Protein AF-0000000084462276 (afdb_homodimer)

Sequence (172 aa):
MLNFAEIGLSMLNPFLLESVVVIVSFLSALALMFVLEGIMPFSSPERWKRLLCKIVEKEDVVLRIAGFISMLVGVTLLTVVHQFAEMLNFAEIGLSMLNPFLLESVVVIVSFLSALALMFVLEGIMPFSSPERWKRLLCKIVEKEDVVLRIAGFISMLVGVTLLTVVHQFAE

Organism: NCBI:txid458

Secondary structure (DSSP, 8-state):
---HHHHHHHHHHHHHHHHHHHHHHHHHHHHHHHHHHHHHHHH-HHHHHHHHHHHHTS-HHHHHHHHHHHHHHHHHHHHHHHHHH-/---HHHHHHHHHHHHHHHHHHHHHHHHHHHHHHHHHHHHHHHH-HHHHHHHHHHHHTS-HHHHHHHHHHHHHHHHHHHHHHHHHH-

Solvent-accessible surface area (backbone atoms only — not comparable to full-atom values): 8656 Å² total; per-residue (Å²): 128,87,47,68,62,59,51,49,49,54,55,42,44,55,51,50,50,51,49,50,51,53,49,49,53,49,50,44,27,50,16,52,46,32,33,58,60,11,45,45,29,40,73,35,36,65,61,44,38,52,54,47,52,57,56,55,70,50,53,62,67,56,37,25,50,53,11,47,51,32,28,51,51,12,52,52,46,40,52,54,48,52,63,70,73,108,130,89,46,68,62,58,50,49,50,54,55,42,41,56,50,50,49,51,50,51,52,52,51,49,53,50,51,45,26,51,17,50,46,33,33,59,60,11,47,44,27,40,74,38,36,65,61,43,36,53,52,46,51,57,55,56,71,49,54,61,68,55,36,25,49,51,12,47,50,32,28,50,52,12,51,52,46,40,53,52,49,51,62,70,70,106

Radius of gyration: 21.41 Å; Cα contacts (8 Å, |Δi|>4): 153; chains: 2; bounding box: 33×67×53 Å

pLDDT: mean 88.21, std 12.83, range [41.03, 98.0]

InterPro domains:
 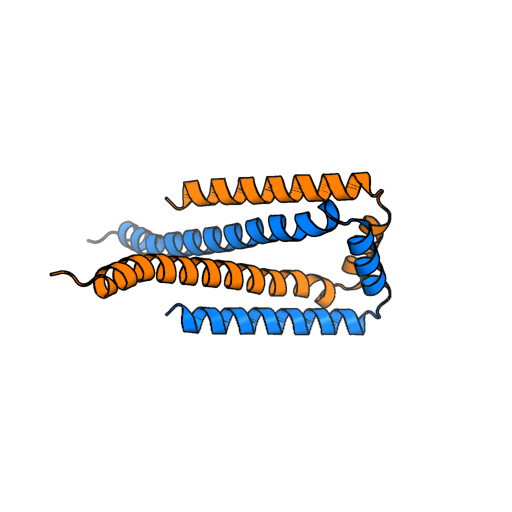 IPR019201 Protein of unknown function DUF2065 [PF09838] (26-80)
  IPR019201 Protein of unknown function DUF2065 [PTHR38602] (22-82)

Structure (mmCIF, N/CA/C/O backbone):
data_AF-0000000084462276-model_v1
#
loop_
_entity.id
_entity.type
_entity.pdbx_description
1 polymer 'DUF2065 domain-containing protein'
#
loop_
_atom_site.group_PDB
_atom_site.id
_atom_site.type_symbol
_atom_site.label_atom_id
_atom_site.label_alt_id
_atom_site.label_comp_id
_atom_site.label_asym_id
_atom_site.label_entity_id
_atom_site.label_seq_id
_atom_site.pdbx_PDB_ins_code
_atom_site.Cartn_x
_atom_site.Cartn_y
_atom_site.Cartn_z
_atom_site.occupancy
_atom_site.B_iso_or_equiv
_atom_site.auth_seq_id
_atom_site.auth_comp_id
_atom_site.auth_asym_id
_atom_site.auth_atom_id
_atom_site.pdbx_PDB_model_num
ATOM 1 N N . MET A 1 1 ? 15.547 26.469 39.562 1 41.12 1 MET A N 1
ATOM 2 C CA . MET A 1 1 ? 16.25 25.234 39.281 1 41.12 1 MET A CA 1
ATOM 3 C C . MET A 1 1 ? 15.398 24.312 38.406 1 41.12 1 MET A C 1
ATOM 5 O O . MET A 1 1 ? 14.336 23.859 38.812 1 41.12 1 MET A O 1
ATOM 9 N N . LEU A 1 2 ? 15.367 24.625 37.062 1 53.78 2 LEU A N 1
ATOM 10 C CA . LEU A 1 2 ? 14.617 23.812 36.094 1 53.78 2 LEU A CA 1
ATOM 11 C C . LEU A 1 2 ? 14.953 22.328 36.25 1 53.78 2 LEU A C 1
ATOM 13 O O . LEU A 1 2 ? 16.125 21.953 36.156 1 53.78 2 LEU A O 1
ATOM 17 N N . ASN A 1 3 ? 14.195 21.625 37.062 1 58.62 3 ASN A N 1
ATOM 18 C CA . ASN A 1 3 ? 14.383 20.219 37.375 1 58.62 3 ASN A CA 1
ATOM 19 C C . ASN A 1 3 ? 14.539 19.359 36.125 1 58.62 3 ASN A C 1
ATOM 21 O O . ASN A 1 3 ? 14.047 19.734 35.062 1 58.62 3 ASN A O 1
ATOM 25 N N . PHE A 1 4 ? 15.516 18.453 36.156 1 60.91 4 PHE A N 1
ATOM 26 C CA . PHE A 1 4 ? 15.875 17.469 35.125 1 60.91 4 PHE A CA 1
ATOM 27 C C . PHE A 1 4 ? 14.617 16.859 34.531 1 60.91 4 PHE A C 1
ATOM 29 O O . PHE A 1 4 ? 14.594 16.562 33.312 1 60.91 4 PHE A O 1
ATOM 36 N N . ALA A 1 5 ? 13.68 16.719 35.312 1 63.75 5 ALA A N 1
ATOM 37 C CA . ALA A 1 5 ? 12.414 16.141 34.875 1 63.75 5 ALA A CA 1
ATOM 38 C C . ALA A 1 5 ? 11.695 17.062 33.906 1 63.75 5 ALA A C 1
ATOM 40 O O . ALA A 1 5 ? 11.133 16.609 32.906 1 63.75 5 ALA A O 1
ATOM 41 N N . GLU A 1 6 ? 11.742 18.312 34.312 1 63.91 6 GLU A N 1
ATOM 42 C CA . GLU A 1 6 ? 11.109 19.266 33.406 1 63.91 6 GLU A CA 1
ATOM 43 C C . GLU A 1 6 ? 11.844 19.344 32.062 1 63.91 6 GLU A C 1
ATOM 45 O O . GLU A 1 6 ? 11.211 19.422 31.016 1 63.91 6 GLU A O 1
ATOM 50 N N . ILE A 1 7 ? 13.094 19.234 32.094 1 60.84 7 ILE A N 1
ATOM 51 C CA . ILE A 1 7 ? 13.914 19.234 30.875 1 60.84 7 ILE A CA 1
ATOM 52 C C . ILE A 1 7 ? 13.648 17.969 30.078 1 60.84 7 ILE A C 1
ATOM 54 O O . ILE A 1 7 ? 13.492 18.016 28.859 1 60.84 7 ILE A O 1
ATOM 58 N N . GLY A 1 8 ? 13.727 16.828 30.719 1 58.84 8 GLY A N 1
ATOM 59 C CA . GLY A 1 8 ? 13.469 15.555 30.062 1 58.84 8 GLY A CA 1
ATOM 60 C C . GLY A 1 8 ? 12.102 15.492 29.406 1 58.84 8 GLY A C 1
ATOM 61 O O . GLY A 1 8 ? 11.977 15.039 28.266 1 58.84 8 GLY A O 1
ATOM 62 N N . LEU A 1 9 ? 11.078 15.961 30.156 1 65.56 9 LEU A N 1
ATOM 63 C CA . LEU A 1 9 ? 9.719 15.984 29.641 1 65.56 9 LEU A CA 1
ATOM 64 C C . LEU A 1 9 ? 9.617 16.938 28.438 1 65.56 9 LEU A C 1
ATOM 66 O O . LEU A 1 9 ? 8.906 16.641 27.469 1 65.56 9 LEU A O 1
ATOM 70 N N . SER A 1 10 ? 10.391 18 28.672 1 66.75 10 SER A N 1
ATOM 71 C CA . SER A 1 10 ? 10.398 18.969 27.594 1 66.75 10 SER A CA 1
ATOM 72 C C . SER A 1 10 ? 11.023 18.391 26.328 1 66.75 10 SER A C 1
ATOM 74 O O . SER A 1 10 ? 10.586 18.703 25.219 1 66.75 10 SER A O 1
ATOM 76 N N . MET A 1 11 ? 12.188 17.672 26.5 1 64.38 11 MET A N 1
ATOM 77 C CA . MET A 1 11 ? 12.82 17.016 25.359 1 64.38 11 MET A CA 1
ATOM 78 C C . MET A 1 11 ? 11.969 15.859 24.859 1 64.38 11 MET A C 1
ATOM 80 O O . MET A 1 11 ? 11.906 15.602 23.656 1 64.38 11 MET A O 1
ATOM 84 N N . LEU A 1 12 ? 11.398 15.188 25.859 1 70.06 12 LEU A N 1
ATOM 85 C CA . LEU A 1 12 ? 10.586 14.016 25.531 1 70.06 12 LEU A CA 1
ATOM 86 C C . LEU A 1 12 ? 9.312 14.422 24.812 1 70.06 12 LEU A C 1
ATOM 88 O O . LEU A 1 12 ? 8.836 13.703 23.938 1 70.06 12 LEU A O 1
ATOM 92 N N . ASN A 1 13 ? 8.977 15.719 25.078 1 75.25 13 ASN A N 1
ATOM 93 C CA . ASN A 1 13 ? 7.711 16.172 24.531 1 75.25 13 ASN A CA 1
ATOM 94 C C . ASN A 1 13 ? 7.773 16.297 23 1 75.25 13 ASN A C 1
ATOM 96 O O . ASN A 1 13 ? 6.941 15.727 22.297 1 75.25 13 ASN A O 1
ATOM 100 N N . PRO A 1 14 ? 8.969 17.047 22.672 1 79.88 14 PRO A N 1
ATOM 101 C CA . PRO A 1 14 ? 9.047 17.109 21.219 1 79.88 14 PRO A CA 1
ATOM 102 C C . PRO A 1 14 ? 9.297 15.75 20.578 1 79.88 14 PRO A C 1
ATOM 104 O O . PRO A 1 14 ? 8.781 15.469 19.484 1 79.88 14 PRO A O 1
ATOM 107 N N . PHE A 1 15 ? 10.102 14.898 21.188 1 81.69 15 PHE A N 1
ATOM 108 C CA . PHE A 1 15 ? 10.383 13.57 20.656 1 81.69 15 PHE A CA 1
ATOM 109 C C . PHE A 1 15 ? 9.117 12.727 20.609 1 81.69 15 PHE A C 1
ATOM 111 O O . PHE A 1 15 ? 8.867 12.031 19.625 1 81.69 15 PHE A O 1
ATOM 118 N N . LEU A 1 16 ? 8.367 12.75 21.703 1 82.88 16 LEU A N 1
ATOM 119 C CA . LEU A 1 16 ? 7.105 12.008 21.75 1 82.88 16 LEU A CA 1
ATOM 120 C C . LEU A 1 16 ? 6.133 12.516 20.703 1 82.88 16 LEU A C 1
ATOM 122 O O . LEU A 1 16 ? 5.473 11.719 20.031 1 82.88 16 LEU A O 1
ATOM 126 N N . LEU A 1 17 ? 6.105 13.875 20.625 1 84.62 17 LEU A N 1
ATOM 127 C CA . LEU A 1 17 ? 5.215 14.461 19.625 1 84.62 17 LEU A CA 1
ATOM 128 C C . LEU A 1 17 ? 5.621 14.031 18.219 1 84.62 17 LEU A C 1
ATOM 130 O O . LEU A 1 17 ? 4.766 13.672 17.406 1 84.62 17 LEU A O 1
ATOM 134 N N . GLU A 1 18 ? 6.938 14.133 17.953 1 87 18 GLU A N 1
ATOM 135 C CA . GLU A 1 18 ? 7.441 13.719 16.641 1 87 18 GLU A CA 1
ATOM 136 C C . GLU A 1 18 ? 7.16 12.234 16.391 1 87 18 GLU A C 1
ATOM 138 O O . GLU A 1 18 ? 6.812 11.844 15.281 1 87 18 GLU A O 1
ATOM 143 N N . SER A 1 19 ? 7.312 11.445 17.469 1 88.69 19 SER A N 1
ATOM 144 C CA . SER A 1 19 ? 7.055 10.008 17.344 1 88.69 19 SER A CA 1
ATOM 145 C C . SER A 1 19 ? 5.586 9.734 17.047 1 88.69 19 SER A C 1
ATOM 147 O O . SER A 1 19 ? 5.27 8.867 16.234 1 88.69 19 SER A O 1
ATOM 149 N N . VAL A 1 20 ? 4.66 10.484 17.656 1 87.12 20 VAL A N 1
ATOM 150 C CA . VAL A 1 20 ? 3.225 10.305 17.453 1 87.12 20 VAL A CA 1
ATOM 151 C C . VAL A 1 20 ? 2.85 10.695 16.031 1 87.12 20 VAL A C 1
ATOM 153 O O . VAL A 1 20 ? 2.057 10.008 15.375 1 87.12 20 VAL A O 1
ATOM 156 N N . VAL A 1 21 ? 3.504 11.797 15.555 1 86.38 21 VAL A N 1
ATOM 157 C CA . VAL A 1 21 ? 3.219 12.281 14.203 1 86.38 21 VAL A CA 1
ATOM 158 C C . VAL A 1 21 ? 3.668 11.242 13.18 1 86.38 21 VAL A C 1
ATOM 160 O O . VAL A 1 21 ? 2.953 10.961 12.211 1 86.38 21 VAL A O 1
ATOM 163 N N . VAL A 1 22 ? 4.84 10.648 13.375 1 86.62 22 VAL A N 1
ATOM 164 C CA . VAL A 1 22 ? 5.379 9.633 12.477 1 86.62 22 VAL A CA 1
ATOM 165 C C . VAL A 1 22 ? 4.465 8.406 12.469 1 86.62 22 VAL A C 1
ATOM 167 O O . VAL A 1 22 ? 4.168 7.855 11.406 1 86.62 22 VAL A O 1
ATOM 170 N N . ILE A 1 23 ? 4.012 8.031 13.648 1 90.06 23 ILE A N 1
ATOM 171 C CA . ILE A 1 23 ? 3.166 6.852 13.781 1 90.06 23 ILE A CA 1
ATOM 172 C C . ILE A 1 23 ? 1.831 7.09 13.086 1 90.06 23 ILE A C 1
ATOM 174 O O . ILE A 1 23 ? 1.341 6.223 12.359 1 90.06 23 ILE A O 1
ATOM 178 N N . VAL A 1 24 ? 1.261 8.258 13.227 1 88.5 24 VAL A N 1
ATOM 179 C CA . VAL A 1 24 ? -0.028 8.602 12.625 1 88.5 24 VAL A CA 1
ATOM 180 C C . VAL A 1 24 ? 0.096 8.625 11.109 1 88.5 24 VAL A C 1
ATOM 182 O O . VAL A 1 24 ? -0.766 8.094 10.398 1 88.5 24 VAL A O 1
ATOM 185 N N . SER A 1 25 ? 1.211 9.227 10.688 1 86.62 25 SER A N 1
ATOM 186 C CA . SER A 1 25 ? 1.425 9.305 9.242 1 86.62 25 SER A CA 1
ATOM 187 C C . SER A 1 25 ? 1.597 7.91 8.641 1 86.62 25 SER A C 1
ATOM 189 O O . SER A 1 25 ? 1.057 7.621 7.57 1 86.62 25 SER A O 1
ATOM 191 N N . PHE A 1 26 ? 2.355 7.094 9.328 1 90.56 26 PHE A N 1
ATOM 192 C CA . PHE A 1 26 ? 2.604 5.734 8.867 1 90.56 26 PHE A CA 1
ATOM 193 C C . PHE A 1 26 ? 1.315 4.918 8.859 1 90.56 26 PHE A C 1
ATOM 195 O O . PHE A 1 26 ? 1.005 4.246 7.875 1 90.56 26 PHE A O 1
ATOM 202 N N . LEU A 1 27 ? 0.573 5.012 9.93 1 92.38 27 LEU A N 1
ATOM 203 C CA . LEU A 1 27 ? -0.672 4.262 10.047 1 92.38 27 LEU A CA 1
ATOM 204 C C . LEU A 1 27 ? -1.683 4.711 9 1 92.38 27 LEU A C 1
ATOM 206 O O . LEU A 1 27 ? -2.434 3.891 8.461 1 92.38 27 LEU A O 1
ATOM 210 N N . SER A 1 28 ? -1.689 5.992 8.727 1 92.44 28 SER A N 1
ATOM 211 C CA . SER A 1 28 ? -2.584 6.508 7.691 1 92.44 28 SER A CA 1
ATOM 212 C C . SER A 1 28 ? -2.223 5.957 6.32 1 92.44 28 SER A C 1
ATOM 214 O O . SER A 1 28 ? -3.105 5.617 5.527 1 92.44 28 SER A O 1
ATOM 216 N N . ALA A 1 29 ? -0.896 5.945 6.062 1 92.44 29 ALA A N 1
ATOM 217 C CA . ALA A 1 29 ? -0.424 5.379 4.805 1 92.44 29 ALA A CA 1
ATOM 218 C C . ALA A 1 29 ? -0.815 3.908 4.684 1 92.44 29 ALA A C 1
ATOM 220 O O . ALA A 1 29 ? -1.288 3.469 3.633 1 92.44 29 ALA A O 1
ATOM 221 N N . LEU A 1 30 ? -0.661 3.154 5.699 1 93.81 30 LEU A N 1
ATOM 222 C CA . LEU A 1 30 ? -1.009 1.739 5.738 1 93.81 30 LEU A CA 1
ATOM 223 C C . LEU A 1 30 ? -2.504 1.542 5.516 1 93.81 30 LEU A C 1
ATOM 225 O O . LEU A 1 30 ? -2.914 0.636 4.785 1 93.81 30 LEU A O 1
ATOM 229 N N . ALA A 1 31 ? -3.273 2.348 6.188 1 95.88 31 ALA A N 1
ATOM 230 C CA . ALA A 1 31 ? -4.723 2.277 6.031 1 95.88 31 ALA A CA 1
ATOM 231 C C . ALA A 1 31 ? -5.129 2.467 4.57 1 95.88 31 ALA A C 1
ATOM 233 O O . ALA A 1 31 ? -5.934 1.699 4.039 1 95.88 31 ALA A O 1
ATOM 234 N N . LEU A 1 32 ? -4.551 3.436 3.924 1 93.69 32 LEU A N 1
ATOM 235 C CA . LEU A 1 32 ? -4.848 3.697 2.518 1 93.69 32 LEU A CA 1
ATOM 236 C C . LEU A 1 32 ? -4.414 2.525 1.645 1 93.69 32 LEU A C 1
ATOM 238 O O . LEU A 1 32 ? -5.094 2.184 0.676 1 93.69 32 LEU A O 1
ATOM 242 N N . MET A 1 33 ? -3.258 2.023 2.012 1 93.38 33 MET A N 1
ATOM 243 C CA . MET A 1 33 ? -2.766 0.867 1.271 1 93.38 33 MET A CA 1
ATOM 244 C C . MET A 1 33 ? -3.742 -0.3 1.372 1 93.38 33 MET A C 1
ATOM 246 O O . MET A 1 33 ? -3.982 -1.001 0.387 1 93.38 33 MET A O 1
ATOM 250 N N . PHE A 1 34 ? -4.25 -0.547 2.5 1 95.19 34 PHE A N 1
ATOM 251 C CA . PHE A 1 34 ? -5.215 -1.623 2.693 1 95.19 34 PHE A CA 1
ATOM 252 C C . PHE A 1 34 ? -6.465 -1.385 1.853 1 95.19 34 PHE A C 1
ATOM 254 O O . PHE A 1 34 ? -7.027 -2.324 1.286 1 95.19 34 PHE A O 1
ATOM 261 N N . VAL A 1 35 ? -6.918 -0.179 1.743 1 95.19 35 VAL A N 1
ATOM 262 C CA . VAL A 1 35 ? -8.086 0.151 0.928 1 95.19 35 VAL A CA 1
ATOM 263 C C . VAL A 1 35 ? -7.773 -0.105 -0.545 1 95.19 35 VAL A C 1
ATOM 265 O O . VAL A 1 35 ? -8.57 -0.719 -1.256 1 95.19 35 VAL A O 1
ATOM 268 N N . LEU A 1 36 ? -6.637 0.302 -1.001 1 93.12 36 LEU A N 1
ATOM 269 C CA . LEU A 1 36 ? -6.246 0.183 -2.4 1 93.12 36 LEU A CA 1
ATOM 270 C C . LEU A 1 36 ? -6.035 -1.278 -2.785 1 93.12 36 LEU A C 1
ATOM 272 O O . LEU A 1 36 ? -6.477 -1.714 -3.85 1 93.12 36 LEU A O 1
ATOM 276 N N . GLU A 1 37 ? -5.355 -2.045 -1.989 1 93 37 GLU A N 1
ATOM 277 C CA . GLU A 1 37 ? -5.094 -3.459 -2.234 1 93 37 GLU A CA 1
ATOM 278 C C . GLU A 1 37 ? -6.387 -4.27 -2.215 1 93 37 GLU A C 1
ATOM 280 O O . GLU A 1 37 ? -6.512 -5.262 -2.939 1 93 37 GLU A O 1
ATOM 285 N N . GLY A 1 38 ? -7.344 -3.865 -1.36 1 96.25 38 GLY A N 1
ATOM 286 C CA . GLY A 1 38 ? -8.617 -4.57 -1.276 1 96.25 38 GLY A CA 1
ATOM 287 C C . GLY A 1 38 ? -9.477 -4.395 -2.51 1 96.25 38 GLY A C 1
ATOM 288 O O . GLY A 1 38 ? -10.297 -5.258 -2.832 1 96.25 38 GLY A O 1
ATOM 289 N N . ILE A 1 39 ? -9.328 -3.332 -3.244 1 95.75 39 ILE A N 1
ATOM 290 C CA . ILE A 1 39 ? -10.156 -2.998 -4.395 1 95.75 39 ILE A CA 1
ATOM 291 C C . ILE A 1 39 ? -9.945 -4.027 -5.504 1 95.75 39 ILE A C 1
ATOM 293 O O . ILE A 1 39 ? -10.906 -4.512 -6.102 1 95.75 39 ILE A O 1
ATOM 297 N N . MET A 1 40 ? -8.711 -4.41 -5.707 1 95.75 40 MET A N 1
ATOM 298 C CA . MET A 1 40 ? -8.383 -5.27 -6.84 1 95.75 40 MET A CA 1
ATOM 299 C C . MET A 1 40 ? -8.969 -6.664 -6.656 1 95.75 40 MET A C 1
ATOM 301 O O . MET A 1 40 ? -9.711 -7.148 -7.512 1 95.75 40 MET A O 1
ATOM 305 N N . PRO A 1 41 ? -8.633 -7.371 -5.59 1 95.31 41 PRO A N 1
ATOM 306 C CA . PRO A 1 41 ? -9.219 -8.703 -5.43 1 95.31 41 PRO A CA 1
ATOM 307 C C . PRO A 1 41 ? -10.734 -8.664 -5.227 1 95.31 41 PRO A C 1
ATOM 309 O O . PRO A 1 41 ? -11.43 -9.633 -5.543 1 95.31 41 PRO A O 1
ATOM 312 N N . PHE A 1 42 ? -11.281 -7.484 -4.723 1 97.19 42 PHE A N 1
ATOM 313 C CA . PHE A 1 42 ? -12.719 -7.352 -4.543 1 97.19 42 PHE A CA 1
ATOM 314 C C . PHE A 1 42 ? -13.422 -7.152 -5.883 1 97.19 42 PHE A C 1
ATOM 316 O O . PHE A 1 42 ? -14.43 -7.797 -6.164 1 97.19 42 PHE A O 1
ATOM 323 N N . SER A 1 43 ? -12.883 -6.328 -6.703 1 96.12 43 SER A N 1
ATOM 324 C CA . SER A 1 43 ? -13.531 -5.922 -7.945 1 96.12 43 SER A CA 1
ATOM 325 C C . SER A 1 43 ? -13.289 -6.945 -9.047 1 96.12 43 SER A C 1
ATOM 327 O O . SER A 1 43 ? -14.195 -7.25 -9.828 1 96.12 43 SER A O 1
ATOM 329 N N . SER A 1 44 ? -12.172 -7.445 -9.188 1 96.38 44 SER A N 1
ATOM 330 C CA . SER A 1 44 ? -11.828 -8.352 -10.273 1 96.38 44 SER A CA 1
ATOM 331 C C . SER A 1 44 ? -10.82 -9.398 -9.828 1 96.38 44 SER A C 1
ATOM 333 O O . SER A 1 44 ? -9.648 -9.352 -10.211 1 96.38 44 SER A O 1
ATOM 335 N N . PRO A 1 45 ? -11.398 -10.453 -9.195 1 96.44 45 PRO A N 1
ATOM 336 C CA . PRO A 1 45 ? -10.508 -11.492 -8.68 1 96.44 45 PRO A CA 1
ATOM 337 C C . PRO A 1 45 ? -9.766 -12.242 -9.789 1 96.44 45 PRO A C 1
ATOM 339 O O . PRO A 1 45 ? -8.609 -12.625 -9.609 1 96.44 45 PRO A O 1
ATOM 342 N N . GLU A 1 46 ? -10.297 -12.352 -10.844 1 96.06 46 GLU A N 1
ATOM 343 C CA . GLU A 1 46 ? -9.656 -13.055 -11.961 1 96.06 46 GLU A CA 1
ATOM 344 C C . GLU A 1 46 ? -8.43 -12.297 -12.461 1 96.06 46 GLU A C 1
ATOM 346 O O . GLU A 1 46 ? -7.379 -12.898 -12.688 1 96.06 46 GLU A O 1
ATOM 351 N N . ARG A 1 47 ? -8.695 -11.047 -12.664 1 95.5 47 ARG A N 1
ATOM 352 C CA . ARG A 1 47 ? -7.578 -10.227 -13.117 1 95.5 47 ARG A CA 1
ATOM 353 C C . ARG A 1 47 ? -6.453 -10.211 -12.086 1 95.5 47 ARG A C 1
ATOM 355 O O . ARG A 1 47 ? -5.277 -10.273 -12.445 1 95.5 47 ARG A O 1
ATOM 362 N N . TRP A 1 48 ? -6.797 -10.125 -10.867 1 96 48 TRP A N 1
ATOM 363 C CA . TRP A 1 48 ? -5.816 -10.148 -9.789 1 96 48 TRP A CA 1
ATOM 364 C C . TRP A 1 48 ? -5.02 -11.445 -9.797 1 96 48 TRP A C 1
ATOM 366 O O . TRP A 1 48 ? -3.789 -11.43 -9.766 1 96 48 TRP A O 1
ATOM 376 N N . LYS A 1 49 ? -5.633 -12.516 -9.906 1 97.25 49 LYS A N 1
ATOM 377 C CA . LYS A 1 49 ? -4.984 -13.82 -9.93 1 97.25 49 LYS A CA 1
ATOM 378 C C . LYS A 1 49 ? -4.055 -13.953 -11.133 1 97.25 49 LYS A C 1
ATOM 380 O O . LYS A 1 49 ? -2.943 -14.477 -11.016 1 97.25 49 LYS A O 1
ATOM 385 N N . ARG A 1 50 ? -4.523 -13.477 -12.195 1 96.19 50 ARG A N 1
ATOM 386 C CA . ARG A 1 50 ? -3.719 -13.547 -13.406 1 96.19 50 ARG A CA 1
ATOM 387 C C . ARG A 1 50 ? -2.424 -12.758 -13.25 1 96.19 50 ARG 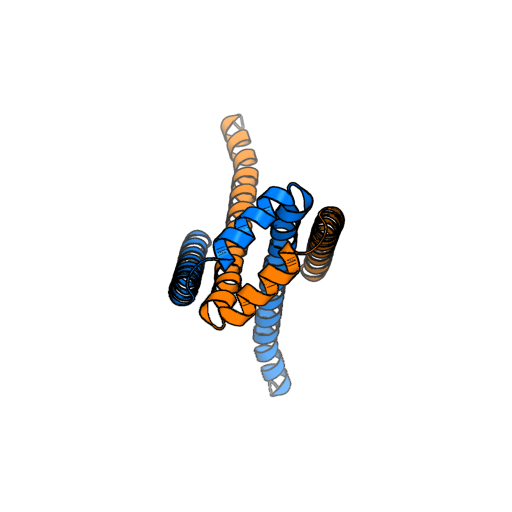A C 1
ATOM 389 O O . ARG A 1 50 ? -1.362 -13.203 -13.688 1 96.19 50 ARG A O 1
ATOM 396 N N . LEU A 1 51 ? -2.582 -11.625 -12.68 1 95.38 51 LEU A N 1
ATOM 397 C CA . LEU A 1 51 ? -1.398 -10.805 -12.445 1 95.38 51 LEU A CA 1
ATOM 398 C C . LEU A 1 51 ? -0.441 -11.492 -11.477 1 95.38 51 LEU A C 1
ATOM 400 O O . LEU A 1 51 ? 0.772 -11.5 -11.695 1 95.38 51 LEU A O 1
ATOM 404 N N . LEU A 1 52 ? -0.981 -12.125 -10.453 1 96.25 52 LEU A N 1
ATOM 405 C CA . LEU A 1 52 ? -0.158 -12.812 -9.461 1 96.25 52 LEU A CA 1
ATOM 406 C C . LEU A 1 52 ? 0.551 -14.008 -10.086 1 96.25 52 LEU A C 1
ATOM 408 O O . LEU A 1 52 ? 1.71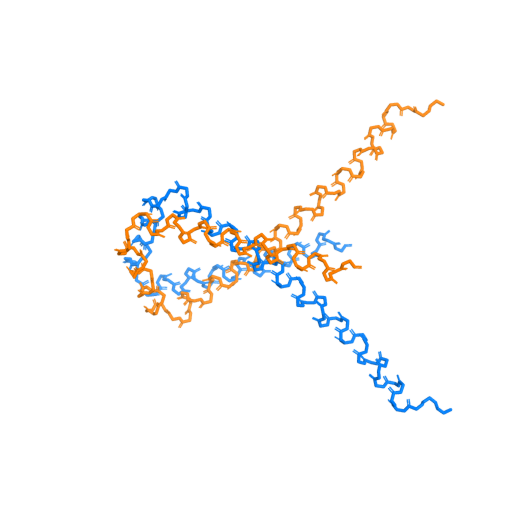8 -14.273 -9.781 1 96.25 52 LEU A O 1
ATOM 412 N N . CYS A 1 53 ? -0.1 -14.648 -10.906 1 96 53 CYS A N 1
ATOM 413 C CA . CYS A 1 53 ? 0.475 -15.812 -11.578 1 96 53 CYS A CA 1
ATOM 414 C C . CYS A 1 53 ? 1.645 -15.406 -12.469 1 96 53 CYS A C 1
ATOM 416 O O . CYS A 1 53 ? 2.658 -16.094 -12.523 1 96 53 CYS A O 1
ATOM 418 N N . LYS A 1 54 ? 1.417 -14.297 -13.125 1 96.44 54 LYS A N 1
ATOM 419 C CA . LYS A 1 54 ? 2.496 -13.805 -13.977 1 96.44 54 LYS A CA 1
ATOM 420 C C . LYS A 1 54 ? 3.732 -13.453 -13.148 1 96.44 54 LYS A C 1
ATOM 422 O O . LYS A 1 54 ? 4.863 -13.68 -13.594 1 96.44 54 LYS A O 1
ATOM 427 N N . ILE A 1 55 ? 3.537 -13 -12.016 1 95.94 55 ILE A N 1
ATOM 428 C CA . ILE A 1 55 ? 4.637 -12.617 -11.141 1 95.94 55 ILE A CA 1
ATOM 429 C C . ILE A 1 55 ? 5.355 -13.867 -10.633 1 95.94 55 ILE A C 1
ATOM 431 O O . ILE A 1 55 ? 6.586 -13.922 -10.625 1 95.94 55 ILE A O 1
ATOM 435 N N . VAL A 1 56 ? 4.633 -14.852 -10.25 1 95.56 56 VAL A N 1
ATOM 436 C CA . VAL A 1 56 ? 5.18 -16.062 -9.664 1 95.56 56 VAL A CA 1
ATOM 437 C C . VAL A 1 56 ? 6.02 -16.812 -10.703 1 95.56 56 VAL A C 1
ATOM 439 O O . VAL A 1 56 ? 6.953 -17.531 -10.352 1 95.56 56 VAL A O 1
ATOM 442 N N . GLU A 1 57 ? 5.711 -16.609 -11.891 1 95.81 57 GLU A N 1
ATOM 443 C CA . GLU A 1 57 ? 6.402 -17.297 -12.969 1 95.81 57 GLU A CA 1
ATOM 444 C C . GLU A 1 57 ? 7.777 -16.703 -13.227 1 95.81 57 GLU A C 1
ATOM 446 O O . GLU A 1 57 ? 8.609 -17.312 -13.906 1 95.81 57 GLU A O 1
ATOM 451 N N . LYS A 1 58 ? 8.031 -15.531 -12.719 1 96.19 58 LYS A N 1
ATOM 452 C CA . LYS A 1 58 ? 9.281 -14.828 -12.984 1 96.19 58 LYS A CA 1
ATOM 453 C C . LYS A 1 58 ? 10.422 -15.406 -12.148 1 96.19 58 LYS A C 1
ATOM 455 O O . LYS A 1 58 ? 10.188 -15.969 -11.078 1 96.19 58 LYS A O 1
ATOM 460 N N . GLU A 1 59 ? 11.625 -15.266 -12.648 1 97.12 59 GLU A N 1
ATOM 461 C CA . GLU A 1 59 ? 12.805 -15.734 -11.93 1 97.12 59 GLU A CA 1
ATOM 462 C C . GLU A 1 59 ? 13.055 -14.898 -10.672 1 97.12 59 GLU A C 1
ATOM 464 O O . GLU A 1 59 ? 12.688 -13.727 -10.625 1 97.12 59 GLU A O 1
ATOM 469 N N . ASP A 1 60 ? 13.742 -15.57 -9.727 1 97 60 ASP A N 1
ATOM 470 C CA . ASP A 1 60 ? 14 -14.906 -8.453 1 97 60 ASP A CA 1
ATOM 471 C C . ASP A 1 60 ? 14.789 -13.617 -8.648 1 97 60 ASP A C 1
ATOM 473 O O . ASP A 1 60 ? 14.547 -12.625 -7.957 1 97 60 ASP A O 1
ATOM 477 N N . VAL A 1 61 ? 15.703 -13.672 -9.523 1 97 61 VAL A N 1
ATOM 478 C CA . VAL A 1 61 ? 16.547 -12.516 -9.781 1 97 61 VAL A CA 1
ATOM 479 C C . VAL A 1 61 ? 15.695 -11.352 -10.281 1 97 61 VAL A C 1
ATOM 481 O O . VAL A 1 61 ? 15.906 -10.203 -9.883 1 97 61 VAL A O 1
ATOM 484 N N . VAL A 1 62 ? 14.734 -11.625 -11.156 1 97 62 VAL A N 1
ATOM 485 C CA . VAL A 1 62 ? 13.836 -10.617 -11.703 1 97 62 VAL A CA 1
ATOM 486 C C . VAL A 1 62 ? 13.016 -9.992 -10.586 1 97 62 VAL A C 1
ATOM 488 O O . VAL A 1 62 ? 12.828 -8.773 -10.547 1 97 62 VAL A O 1
ATOM 491 N N . LEU A 1 63 ? 12.539 -10.797 -9.672 1 97.62 63 LEU A N 1
ATOM 492 C CA . LEU A 1 63 ? 11.727 -10.32 -8.555 1 97.62 63 LEU A CA 1
ATOM 493 C C . LEU A 1 63 ? 12.539 -9.43 -7.625 1 97.62 63 LEU A C 1
ATOM 495 O O . LEU A 1 63 ? 12.047 -8.414 -7.145 1 97.62 63 LEU A O 1
ATOM 499 N N . ARG A 1 64 ? 13.75 -9.812 -7.371 1 97.88 64 ARG A N 1
ATOM 500 C CA . ARG A 1 64 ? 14.625 -8.992 -6.531 1 97.88 64 ARG A CA 1
ATOM 501 C C . ARG A 1 64 ? 14.891 -7.637 -7.176 1 97.88 64 ARG A C 1
ATOM 503 O O . ARG A 1 64 ? 14.883 -6.609 -6.496 1 97.88 64 ARG A O 1
ATOM 510 N N . ILE A 1 65 ? 15.148 -7.66 -8.445 1 97.69 65 ILE A N 1
ATOM 511 C CA . ILE A 1 65 ? 15.398 -6.418 -9.164 1 97.69 65 ILE A CA 1
ATOM 512 C C . ILE A 1 65 ? 14.133 -5.559 -9.164 1 97.69 65 ILE A C 1
ATOM 514 O O . ILE A 1 65 ? 14.195 -4.348 -8.945 1 97.69 65 ILE A O 1
ATOM 518 N N . ALA A 1 66 ? 12.977 -6.172 -9.484 1 97.25 66 ALA A N 1
ATOM 519 C CA . ALA A 1 66 ? 11.695 -5.465 -9.453 1 97.25 66 ALA A CA 1
ATOM 520 C C . ALA A 1 66 ? 11.445 -4.844 -8.078 1 97.25 66 ALA A C 1
ATOM 522 O O . ALA A 1 66 ? 11 -3.701 -7.98 1 97.25 66 ALA A O 1
ATOM 523 N N . GLY A 1 67 ? 11.711 -5.684 -7.023 1 97.31 67 GLY A N 1
ATOM 524 C CA . GLY A 1 67 ? 11.594 -5.16 -5.672 1 97.31 67 GLY A CA 1
ATOM 525 C C . GLY A 1 67 ? 12.508 -3.975 -5.41 1 97.31 67 GLY A C 1
ATOM 526 O O . GLY A 1 67 ? 12.078 -2.969 -4.84 1 97.31 67 GLY A O 1
ATOM 527 N N . PHE A 1 68 ? 13.727 -4.043 -5.777 1 97.94 68 PHE A N 1
ATOM 528 C CA . PHE A 1 68 ? 14.719 -2.99 -5.602 1 97.94 68 PHE A CA 1
ATOM 529 C C . PHE A 1 68 ? 14.297 -1.724 -6.336 1 97.94 68 PHE A C 1
ATOM 531 O O . PHE A 1 68 ? 14.344 -0.628 -5.773 1 97.94 68 PHE A O 1
ATOM 538 N N . ILE A 1 69 ? 13.914 -1.887 -7.621 1 98 69 ILE A N 1
ATOM 539 C CA . ILE A 1 69 ? 13.453 -0.756 -8.422 1 98 69 ILE A CA 1
ATOM 540 C C . ILE A 1 69 ? 12.25 -0.107 -7.754 1 98 69 ILE A C 1
ATOM 542 O O . ILE A 1 69 ? 12.148 1.121 -7.691 1 98 69 ILE A O 1
ATOM 546 N N . SER A 1 70 ? 11.344 -0.984 -7.336 1 97.06 70 SER A N 1
ATOM 547 C CA . SER A 1 70 ? 10.164 -0.478 -6.648 1 97.06 70 SER A CA 1
ATOM 548 C C . SER A 1 70 ? 10.547 0.367 -5.438 1 97.06 70 SER A C 1
ATOM 550 O O . SER A 1 70 ? 9.984 1.44 -5.219 1 97.06 70 SER A O 1
ATOM 552 N N . MET A 1 71 ? 11.484 -0.069 -4.602 1 97.56 71 MET A N 1
ATOM 553 C CA . MET A 1 71 ? 11.945 0.668 -3.43 1 97.56 71 MET A CA 1
ATOM 554 C C . MET A 1 71 ? 12.562 2.004 -3.836 1 97.56 71 MET A C 1
ATOM 556 O O . MET A 1 71 ? 12.312 3.027 -3.201 1 97.56 71 MET A O 1
ATOM 560 N N . LEU A 1 72 ? 13.344 1.974 -4.883 1 97.75 72 LEU A N 1
ATOM 561 C CA . LEU A 1 72 ? 13.984 3.188 -5.375 1 97.75 72 LEU A CA 1
ATOM 562 C C . LEU A 1 72 ? 12.945 4.199 -5.844 1 97.75 72 LEU A C 1
ATOM 564 O O . LEU A 1 72 ? 13.047 5.391 -5.535 1 97.75 72 LEU A O 1
ATOM 568 N N . VAL A 1 73 ? 11.992 3.74 -6.594 1 97.44 73 VAL A N 1
ATOM 569 C CA . VAL A 1 73 ? 10.914 4.602 -7.066 1 97.44 73 VAL A CA 1
ATOM 570 C C . VAL A 1 73 ? 10.172 5.199 -5.871 1 97.44 73 VAL A C 1
ATOM 572 O O . VAL A 1 73 ? 9.867 6.398 -5.859 1 97.44 73 VAL A O 1
ATOM 575 N N . GLY A 1 74 ? 9.828 4.359 -4.871 1 97.06 74 GLY A N 1
ATOM 576 C CA . GLY A 1 74 ? 9.172 4.824 -3.664 1 97.06 74 GLY A CA 1
ATOM 577 C C . GLY A 1 74 ? 9.938 5.914 -2.943 1 97.06 74 GLY A C 1
ATOM 578 O O . GLY A 1 74 ? 9.375 6.9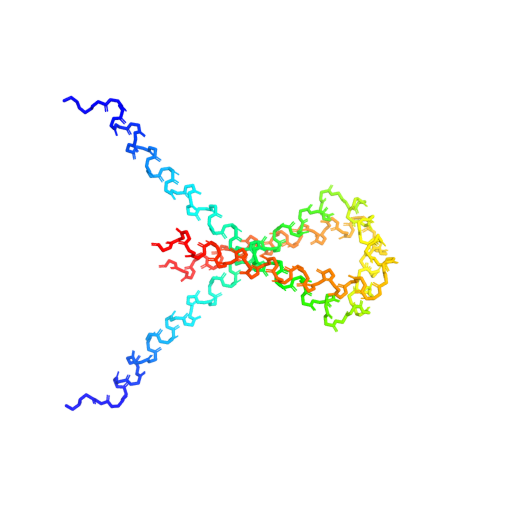53 -2.596 1 97.06 74 GLY A O 1
ATOM 579 N N . VAL A 1 75 ? 11.195 5.766 -2.773 1 95.69 75 VAL A N 1
ATOM 580 C CA . VAL A 1 75 ? 12.047 6.727 -2.074 1 95.69 75 VAL A CA 1
ATOM 581 C C . VAL A 1 75 ? 12.141 8.016 -2.881 1 95.69 75 VAL A C 1
ATOM 583 O O . VAL A 1 75 ? 12.07 9.117 -2.32 1 95.69 75 VAL A O 1
ATOM 586 N N . THR A 1 76 ? 12.32 7.859 -4.176 1 96.69 76 THR A N 1
ATOM 587 C CA . THR A 1 76 ? 12.398 9.023 -5.055 1 96.69 76 THR A CA 1
ATOM 588 C C . THR A 1 76 ? 11.109 9.836 -4.996 1 96.69 76 THR A C 1
ATOM 590 O O . THR A 1 76 ? 11.148 11.062 -4.875 1 96.69 76 THR A O 1
ATOM 593 N N . LEU A 1 77 ? 10.008 9.156 -5.062 1 95.69 77 LEU A N 1
ATOM 594 C CA . LEU A 1 77 ? 8.703 9.82 -4.988 1 95.69 77 LEU A CA 1
ATOM 595 C C . LEU A 1 77 ? 8.539 10.531 -3.648 1 95.69 77 LEU A C 1
ATOM 597 O O . LEU A 1 77 ? 8.016 11.648 -3.596 1 95.69 77 LEU A O 1
ATOM 601 N N . LEU A 1 78 ? 8.898 9.875 -2.57 1 92.12 78 LEU A N 1
ATOM 602 C CA . LEU A 1 78 ? 8.805 10.469 -1.241 1 92.12 78 LEU A CA 1
ATOM 603 C C . LEU A 1 78 ? 9.602 11.766 -1.166 1 92.12 78 LEU A C 1
ATOM 605 O O . LEU A 1 78 ? 9.133 12.758 -0.596 1 92.12 78 LEU A O 1
ATOM 609 N N . THR A 1 79 ? 10.797 11.805 -1.715 1 93.56 79 THR A N 1
ATOM 610 C CA . THR A 1 79 ? 11.664 12.969 -1.678 1 93.56 79 THR A CA 1
ATOM 611 C C . THR A 1 79 ? 11.078 14.109 -2.506 1 93.56 79 THR A C 1
ATOM 613 O O . THR A 1 79 ? 11.133 15.273 -2.1 1 93.56 79 THR A O 1
ATOM 616 N N . VAL A 1 80 ? 10.539 13.75 -3.676 1 93.88 80 VAL A N 1
ATOM 617 C CA . VAL A 1 80 ? 9.938 14.75 -4.555 1 93.88 80 VAL A CA 1
ATOM 618 C C . VAL A 1 80 ? 8.734 15.375 -3.865 1 93.88 80 VAL A C 1
ATOM 620 O O . VAL A 1 80 ? 8.57 16.594 -3.889 1 93.88 80 VAL A O 1
ATOM 623 N N . VAL A 1 81 ? 7.902 14.539 -3.271 1 91.44 81 VAL A N 1
ATOM 624 C CA . VAL A 1 81 ? 6.715 15.016 -2.574 1 91.44 81 VAL A CA 1
ATOM 625 C C . VAL A 1 81 ? 7.121 15.922 -1.414 1 91.44 81 VAL A C 1
ATOM 627 O O . VAL A 1 81 ? 6.484 16.953 -1.163 1 91.44 81 VAL A O 1
ATOM 630 N N . HIS A 1 82 ? 8.164 15.523 -0.73 1 89.12 82 HIS A N 1
ATOM 631 C CA . HIS A 1 82 ? 8.664 16.312 0.387 1 89.12 82 HIS A CA 1
ATOM 632 C C . HIS A 1 82 ? 9.172 17.672 -0.085 1 89.12 82 HIS A C 1
ATOM 634 O O . HIS A 1 82 ? 9.039 18.672 0.629 1 89.12 82 HIS A O 1
ATOM 640 N N . GLN A 1 83 ? 9.75 17.766 -1.229 1 87.69 83 GLN A N 1
ATOM 641 C CA . GLN A 1 83 ? 10.25 19.016 -1.794 1 87.69 83 GLN A CA 1
ATOM 642 C C . GLN A 1 83 ? 9.102 19.953 -2.164 1 87.69 83 GLN A C 1
ATOM 644 O O . GLN A 1 83 ? 9.227 21.172 -2.029 1 87.69 83 GLN A O 1
ATOM 649 N N . PHE A 1 84 ? 7.977 19.391 -2.648 1 81.31 84 PHE A N 1
ATOM 650 C CA . PHE A 1 84 ? 6.816 20.188 -3.031 1 81.31 84 PHE A CA 1
ATOM 651 C C . PHE A 1 84 ? 6.031 20.625 -1.801 1 81.31 84 PHE A C 1
ATOM 653 O O . PHE A 1 84 ? 5.371 21.656 -1.82 1 81.31 84 PHE A O 1
ATOM 660 N N . ALA A 1 85 ? 5.961 19.859 -0.81 1 74.12 85 ALA A N 1
ATOM 661 C CA . ALA A 1 85 ? 5.219 20.172 0.409 1 74.12 85 ALA A CA 1
ATOM 662 C C . ALA A 1 85 ? 5.906 21.281 1.206 1 74.12 85 ALA A C 1
ATOM 664 O O . ALA A 1 85 ? 5.266 21.969 1.999 1 74.12 85 ALA A O 1
ATOM 665 N N . GLU A 1 86 ? 7.223 21.5 1.33 1 65.5 86 GLU A N 1
ATOM 666 C CA . GLU A 1 86 ? 7.949 22.609 1.941 1 65.5 86 GLU A CA 1
ATOM 667 C C . GLU A 1 86 ? 7.855 23.875 1.084 1 65.5 86 GLU A C 1
ATOM 669 O O . GLU A 1 86 ? 7.715 24.969 1.609 1 65.5 86 GLU A O 1
ATOM 674 N N . MET B 1 1 ? -16.25 46.688 -5.035 1 41.03 1 MET B N 1
ATOM 675 C CA . MET B 1 1 ? -16.875 45.656 -5.855 1 41.03 1 MET B CA 1
ATOM 676 C C . MET B 1 1 ? -15.969 44.438 -5.977 1 41.03 1 MET B C 1
ATOM 678 O O . MET B 1 1 ? -14.883 44.531 -6.543 1 41.03 1 MET B O 1
ATOM 682 N N . LEU B 1 2 ? -15.961 43.562 -4.898 1 54.56 2 LEU B N 1
ATOM 683 C CA . LEU B 1 2 ? -15.18 42.344 -4.891 1 54.56 2 LEU B CA 1
ATOM 684 C C . LEU B 1 2 ? -15.445 41.531 -6.152 1 54.56 2 LEU B C 1
ATOM 686 O O . LEU B 1 2 ? -16.594 41.188 -6.445 1 54.56 2 LEU B O 1
ATOM 690 N N . ASN B 1 3 ? -14.656 41.719 -7.172 1 58.75 3 ASN B N 1
ATOM 691 C CA . ASN B 1 3 ? -14.781 41.094 -8.484 1 58.75 3 ASN B CA 1
ATOM 692 C C . ASN B 1 3 ? -14.875 39.562 -8.375 1 58.75 3 ASN B C 1
ATOM 694 O O . ASN B 1 3 ? -14.406 38.969 -7.395 1 58.75 3 ASN B O 1
ATOM 698 N N . PHE B 1 4 ? -15.805 39 -9.18 1 60.56 4 PHE B N 1
ATOM 699 C CA . PHE B 1 4 ? -16.094 37.562 -9.32 1 60.56 4 PHE B CA 1
ATOM 700 C C . PHE B 1 4 ? -14.805 36.75 -9.359 1 60.56 4 PHE B C 1
ATOM 702 O O . PHE B 1 4 ? -14.75 35.656 -8.828 1 60.56 4 PHE B O 1
ATOM 709 N N . ALA B 1 5 ? -13.859 37.344 -9.938 1 63.22 5 ALA B N 1
ATOM 710 C CA . ALA B 1 5 ? -12.562 36.688 -10.07 1 63.22 5 ALA B CA 1
ATOM 711 C C . ALA B 1 5 ? -11.883 36.531 -8.703 1 63.22 5 ALA B C 1
ATOM 713 O O . ALA B 1 5 ? -11.281 35.5 -8.414 1 63.22 5 ALA B O 1
ATOM 714 N N . GLU B 1 6 ? -12.016 37.625 -8.008 1 63.06 6 GLU B N 1
ATOM 715 C CA . GLU B 1 6 ? -11.422 37.562 -6.676 1 63.06 6 GLU B CA 1
ATOM 716 C C . GLU B 1 6 ? -12.141 36.531 -5.812 1 63.06 6 GLU B C 1
ATOM 718 O O . GLU B 1 6 ? -11.508 35.781 -5.066 1 63.06 6 GLU B O 1
ATOM 723 N N . ILE B 1 7 ? -13.383 36.438 -5.949 1 60.47 7 ILE B N 1
ATOM 724 C CA . ILE B 1 7 ? -14.188 35.469 -5.215 1 60.47 7 ILE B CA 1
ATOM 725 C C . ILE B 1 7 ? -13.852 34.062 -5.691 1 60.47 7 ILE B C 1
ATOM 727 O O . ILE B 1 7 ? -13.68 33.125 -4.879 1 60.47 7 ILE B O 1
ATOM 731 N N . GLY B 1 8 ? -13.883 33.844 -6.996 1 58.56 8 GLY B N 1
ATOM 732 C CA . GLY B 1 8 ? -13.547 32.531 -7.562 1 58.56 8 GLY B CA 1
ATOM 733 C C . GLY B 1 8 ? -12.172 32.062 -7.152 1 58.56 8 GLY B C 1
ATOM 734 O O . GLY B 1 8 ? -12.008 30.875 -6.785 1 58.56 8 GLY B O 1
ATOM 735 N N . LEU B 1 9 ? -11.195 32.969 -7.238 1 64.94 9 LEU B N 1
ATOM 736 C CA . LEU B 1 9 ? -9.828 32.625 -6.852 1 64.94 9 LEU B CA 1
ATOM 737 C C . LEU B 1 9 ? -9.75 32.312 -5.363 1 64.94 9 LEU B C 1
ATOM 739 O O . LEU B 1 9 ? -9.008 31.406 -4.953 1 64.94 9 LEU B O 1
ATOM 743 N N . SER B 1 10 ? -10.57 33.125 -4.691 1 66 10 SER B N 1
ATOM 744 C CA . SER B 1 10 ? -10.609 32.906 -3.252 1 66 10 SER B CA 1
ATOM 745 C C . SER B 1 10 ? -11.188 31.531 -2.922 1 66 10 SER B C 1
ATOM 747 O O . SER B 1 10 ? -10.742 30.875 -1.979 1 66 10 SER B O 1
ATOM 749 N N . MET B 1 11 ? -12.328 31.188 -3.617 1 64.31 11 MET B N 1
ATOM 750 C CA . MET B 1 11 ? -12.922 29.859 -3.42 1 64.31 11 MET B CA 1
ATOM 751 C C . MET B 1 11 ? -12.016 28.766 -3.99 1 64.31 11 MET B C 1
ATOM 753 O O . MET B 1 11 ? -11.93 27.672 -3.43 1 64.31 11 MET B O 1
ATOM 757 N N . LEU B 1 12 ? -11.422 29.141 -5.117 1 69.88 12 LEU B N 1
ATOM 758 C CA . LEU B 1 12 ? -10.555 28.188 -5.801 1 69.88 12 LEU B CA 1
ATOM 759 C C . LEU B 1 12 ? -9.289 27.938 -4.992 1 69.88 12 LEU B C 1
ATOM 761 O O . LEU B 1 12 ? -8.773 26.812 -4.98 1 69.88 12 LEU B O 1
ATOM 765 N N . ASN B 1 13 ? -9.023 28.969 -4.141 1 75 13 ASN B N 1
ATOM 766 C CA . ASN B 1 13 ? -7.77 28.875 -3.398 1 75 13 ASN B CA 1
ATOM 767 C C . ASN B 1 13 ? -7.824 27.781 -2.344 1 75 13 ASN B C 1
ATOM 769 O O . ASN B 1 13 ? -6.961 26.891 -2.314 1 75 13 ASN B O 1
ATOM 773 N N . PRO B 1 14 ? -9.023 27.953 -1.586 1 80.12 14 PRO B N 1
ATOM 774 C CA . PRO B 1 14 ? -9.094 26.875 -0.607 1 80.12 14 PRO B CA 1
ATOM 775 C C . PRO B 1 14 ? -9.281 25.5 -1.259 1 80.12 14 PRO B C 1
ATOM 777 O O . PRO B 1 14 ? -8.734 24.5 -0.78 1 80.12 14 PRO B O 1
ATOM 780 N N . PHE B 1 15 ? -10.047 25.406 -2.328 1 81.56 15 PHE B N 1
ATOM 781 C CA . PHE B 1 15 ? -10.273 24.156 -3.029 1 81.56 15 PHE B CA 1
ATOM 782 C C . PHE B 1 15 ? -8.977 23.625 -3.621 1 81.56 15 PHE B C 1
ATOM 784 O O . PHE B 1 15 ? -8.688 22.422 -3.523 1 81.56 15 PHE B O 1
ATOM 791 N N . LEU B 1 16 ? -8.227 24.516 -4.285 1 82.88 16 LEU B N 1
ATOM 792 C CA . LEU B 1 16 ? -6.941 24.125 -4.863 1 82.88 16 LEU B CA 1
ATOM 793 C C . LEU B 1 16 ? -5.977 23.656 -3.781 1 82.88 16 LEU B C 1
ATOM 795 O O . LEU B 1 16 ? -5.277 22.656 -3.961 1 82.88 16 LEU B O 1
ATOM 799 N N . LEU B 1 17 ? -6 24.469 -2.676 1 84.75 17 LEU B N 1
ATOM 800 C CA . LEU B 1 17 ? -5.125 24.094 -1.57 1 84.75 17 LEU B CA 1
ATOM 801 C C . LEU B 1 17 ? -5.5 22.719 -1.018 1 84.75 17 LEU B C 1
ATOM 803 O O . LEU B 1 17 ? -4.625 21.891 -0.764 1 84.75 17 LEU B O 1
ATOM 807 N N . GLU B 1 18 ? -6.828 22.547 -0.791 1 86.62 18 GLU B N 1
ATOM 808 C CA . GLU B 1 18 ? -7.305 21.25 -0.3 1 86.62 18 GLU B CA 1
ATOM 809 C C . GLU B 1 18 ? -6.973 20.125 -1.282 1 86.62 18 GLU B C 1
ATOM 811 O O . GLU B 1 18 ? -6.602 19.031 -0.874 1 86.62 18 GLU B O 1
ATOM 816 N N . SER B 1 19 ? -7.098 20.453 -2.572 1 88.31 19 SER B N 1
ATOM 817 C CA . SER B 1 19 ? -6.793 19.469 -3.605 1 88.31 19 SER B CA 1
ATOM 818 C C . SER B 1 19 ? -5.316 19.094 -3.598 1 88.31 19 SER B C 1
ATOM 820 O O . SER B 1 19 ? -4.965 17.922 -3.75 1 88.31 19 SER B O 1
ATOM 822 N N . VAL B 1 20 ? -4.406 20.062 -3.393 1 86.69 20 VAL B N 1
ATOM 823 C CA . VAL B 1 20 ? -2.965 19.828 -3.377 1 86.69 20 VAL B CA 1
ATOM 824 C C . VAL B 1 20 ? -2.592 18.984 -2.162 1 86.69 20 VAL B C 1
ATOM 826 O O . VAL B 1 20 ? -1.773 18.078 -2.266 1 86.69 20 VAL B O 1
ATOM 829 N N . VAL B 1 21 ? -3.293 19.312 -1.039 1 85.62 21 VAL B N 1
ATOM 830 C CA . VAL B 1 21 ? -3.008 18.578 0.196 1 85.62 21 VAL B CA 1
ATOM 831 C C . VAL B 1 21 ? -3.412 17.125 0.04 1 85.62 21 VAL B C 1
ATOM 833 O O . VAL B 1 21 ? -2.678 16.219 0.453 1 85.62 21 VAL B O 1
ATOM 836 N N . VAL B 1 22 ? -4.57 16.859 -0.567 1 86.31 22 VAL B N 1
ATOM 837 C CA . VAL B 1 22 ? -5.066 15.5 -0.792 1 86.31 22 VAL B CA 1
ATOM 838 C C . VAL B 1 22 ? -4.109 14.742 -1.713 1 86.31 22 VAL B C 1
ATOM 840 O O . VAL B 1 22 ? -3.787 13.578 -1.462 1 86.31 22 VAL B O 1
ATOM 843 N N . ILE B 1 23 ? -3.646 15.43 -2.752 1 89.88 23 ILE B N 1
ATOM 844 C CA . ILE B 1 23 ? -2.764 14.812 -3.734 1 89.88 23 ILE B CA 1
ATOM 845 C C . ILE B 1 23 ? -1.431 14.453 -3.078 1 89.88 23 ILE B C 1
ATOM 847 O O . ILE B 1 23 ? -0.906 13.359 -3.281 1 89.88 23 ILE B O 1
ATOM 851 N N . VAL B 1 24 ? -0.903 15.32 -2.262 1 87.94 24 VAL B N 1
ATOM 852 C CA . VAL B 1 24 ? 0.378 15.109 -1.598 1 87.94 24 VAL B CA 1
ATOM 853 C C . VAL B 1 24 ? 0.263 13.945 -0.617 1 87.94 24 VAL B C 1
ATOM 855 O O . VAL B 1 24 ? 1.146 13.086 -0.557 1 87.94 24 VAL B O 1
ATOM 858 N N . SER B 1 25 ? -0.882 13.984 0.114 1 85.56 25 SER B N 1
ATOM 859 C CA . SER B 1 25 ? -1.089 12.914 1.077 1 85.56 25 SER B CA 1
ATOM 860 C C . SER B 1 25 ? -1.214 11.562 0.378 1 85.56 25 SER B C 1
ATOM 862 O O . SER B 1 25 ? -0.664 10.562 0.844 1 85.56 25 SER B O 1
ATOM 864 N N . PHE B 1 26 ? -1.944 11.539 -0.708 1 90.56 26 PHE B N 1
ATOM 865 C CA . PHE B 1 26 ? -2.15 10.312 -1.473 1 90.56 26 PHE B CA 1
ATOM 866 C C . PHE B 1 26 ? -0.837 9.828 -2.074 1 90.56 26 PHE B C 1
ATOM 868 O O . PHE B 1 26 ? -0.501 8.641 -1.967 1 90.56 26 PHE B O 1
ATOM 875 N N . LEU B 1 27 ? -0.097 10.734 -2.658 1 92.25 27 LEU B N 1
ATOM 876 C CA . LEU B 1 27 ? 1.172 10.383 -3.287 1 92.25 27 LEU B CA 1
ATOM 877 C C . LEU B 1 27 ? 2.17 9.883 -2.252 1 92.25 27 LEU B C 1
ATOM 879 O O . LEU B 1 27 ? 2.955 8.969 -2.533 1 92.25 27 LEU B O 1
ATOM 883 N N . SER B 1 28 ? 2.139 10.477 -1.098 1 91.81 28 SER B N 1
ATOM 884 C CA . SER B 1 28 ? 3.02 10.023 -0.025 1 91.81 28 SER B CA 1
ATOM 885 C C . SER B 1 28 ? 2.684 8.602 0.404 1 91.81 28 SER B C 1
ATOM 887 O O . SER B 1 28 ? 3.58 7.793 0.658 1 91.81 28 SER B O 1
ATOM 889 N N . ALA B 1 29 ? 1.361 8.359 0.539 1 92.25 29 ALA B N 1
ATOM 890 C CA . ALA B 1 29 ? 0.914 7.012 0.879 1 92.25 29 ALA B CA 1
ATOM 891 C C . ALA B 1 29 ? 1.358 6.004 -0.176 1 92.25 29 ALA B C 1
ATOM 893 O O . ALA B 1 29 ? 1.854 4.926 0.158 1 92.25 29 ALA B O 1
ATOM 894 N N . LEU B 1 30 ? 1.225 6.309 -1.411 1 94.19 30 LEU B N 1
ATOM 895 C CA . LEU B 1 30 ? 1.623 5.457 -2.525 1 94.19 30 LEU B CA 1
ATOM 896 C C . LEU B 1 30 ? 3.125 5.195 -2.5 1 94.19 30 LEU B C 1
ATOM 898 O O . LEU B 1 30 ? 3.568 4.066 -2.727 1 94.19 30 LEU B O 1
ATOM 902 N N . ALA B 1 31 ? 3.873 6.242 -2.285 1 95.81 31 ALA B N 1
ATOM 903 C CA . ALA B 1 31 ? 5.324 6.109 -2.209 1 95.81 31 ALA B CA 1
ATOM 904 C C . ALA B 1 31 ? 5.73 5.109 -1.127 1 95.81 31 ALA B C 1
ATOM 906 O O . ALA B 1 31 ? 6.562 4.234 -1.362 1 95.81 31 ALA B O 1
ATOM 907 N N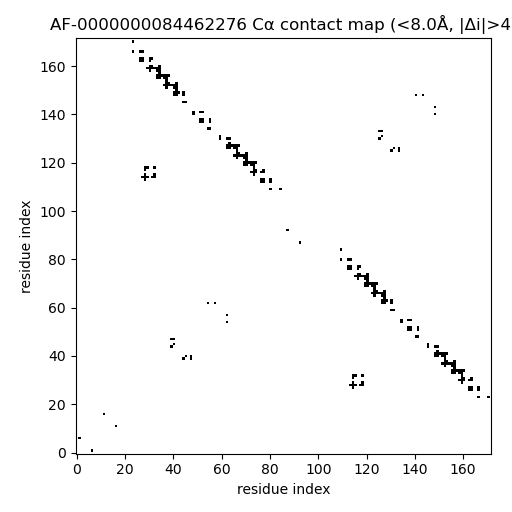 . LEU B 1 32 ? 5.121 5.215 0.008 1 93.38 32 LEU B N 1
ATOM 908 C CA . LEU B 1 32 ? 5.414 4.301 1.107 1 93.38 32 LEU B CA 1
ATOM 909 C C . LEU B 1 32 ? 5.023 2.871 0.745 1 93.38 32 LEU B C 1
ATOM 911 O O . LEU B 1 32 ? 5.723 1.922 1.107 1 93.38 32 LEU B O 1
ATOM 915 N N . MET B 1 33 ? 3.873 2.805 0.118 1 93.69 33 MET B N 1
ATOM 916 C CA . MET B 1 33 ? 3.416 1.489 -0.321 1 93.69 33 MET B CA 1
ATOM 917 C C . MET B 1 33 ? 4.43 0.849 -1.264 1 93.69 33 MET B C 1
ATOM 919 O O . MET B 1 33 ? 4.699 -0.351 -1.171 1 93.69 33 MET B O 1
ATOM 923 N N . PHE B 1 34 ? 4.941 1.588 -2.164 1 95.38 34 PHE B N 1
ATOM 924 C CA . PHE B 1 34 ? 5.941 1.078 -3.096 1 95.38 34 PHE B CA 1
ATOM 925 C C . PHE B 1 34 ? 7.184 0.607 -2.352 1 95.38 34 PHE B C 1
ATOM 927 O O . PHE B 1 34 ? 7.773 -0.418 -2.701 1 95.38 34 PHE B O 1
ATOM 934 N N . VAL B 1 35 ? 7.605 1.292 -1.332 1 95.31 35 VAL B N 1
ATOM 935 C CA . VAL B 1 35 ? 8.766 0.9 -0.538 1 95.31 35 VAL B CA 1
ATOM 936 C C . VAL B 1 35 ? 8.469 -0.401 0.203 1 95.31 35 VAL B C 1
ATOM 938 O O . VAL B 1 35 ? 9.281 -1.326 0.199 1 95.31 35 VAL B O 1
ATOM 941 N N . LEU B 1 36 ? 7.309 -0.52 0.797 1 93.44 36 LEU B N 1
ATOM 942 C CA . LEU B 1 36 ? 6.926 -1.68 1.594 1 93.44 36 LEU B CA 1
ATOM 943 C C . LEU B 1 36 ? 6.75 -2.91 0.711 1 93.44 36 LEU B C 1
ATOM 945 O O . LEU B 1 36 ? 7.203 -4.004 1.065 1 93.44 36 LEU B O 1
ATOM 949 N N . GLU B 1 37 ? 6.098 -2.791 -0.401 1 93.12 37 GLU B N 1
ATOM 950 C CA . GLU B 1 37 ? 5.871 -3.887 -1.339 1 93.12 37 GLU B CA 1
ATOM 951 C C . GLU B 1 37 ? 7.18 -4.363 -1.956 1 93.12 37 GLU B C 1
ATOM 953 O O . GLU B 1 37 ? 7.336 -5.551 -2.256 1 93.12 37 GLU B O 1
ATOM 958 N N . GLY B 1 38 ? 8.125 -3.432 -2.176 1 96.31 38 GLY B N 1
ATOM 959 C CA . GLY B 1 38 ? 9.414 -3.793 -2.754 1 96.31 38 GLY B CA 1
ATOM 960 C C . GLY B 1 38 ? 10.281 -4.613 -1.816 1 96.31 38 GLY B C 1
ATOM 961 O O . GLY B 1 38 ? 11.117 -5.398 -2.266 1 96.31 38 GLY B O 1
ATOM 962 N N . ILE B 1 39 ? 10.094 -4.492 -0.526 1 95.88 39 ILE B N 1
ATOM 963 C CA . ILE B 1 39 ? 10.922 -5.152 0.48 1 95.88 39 ILE B CA 1
ATOM 964 C C . ILE B 1 39 ? 10.742 -6.664 0.392 1 95.88 39 ILE B C 1
ATOM 966 O O . ILE B 1 39 ? 11.719 -7.418 0.406 1 95.88 39 ILE B O 1
ATOM 970 N N . MET B 1 40 ? 9.523 -7.094 0.208 1 95.69 40 MET B N 1
ATOM 971 C CA . MET B 1 40 ? 9.211 -8.516 0.268 1 95.69 40 MET B CA 1
ATOM 972 C C . MET B 1 40 ? 9.82 -9.258 -0.921 1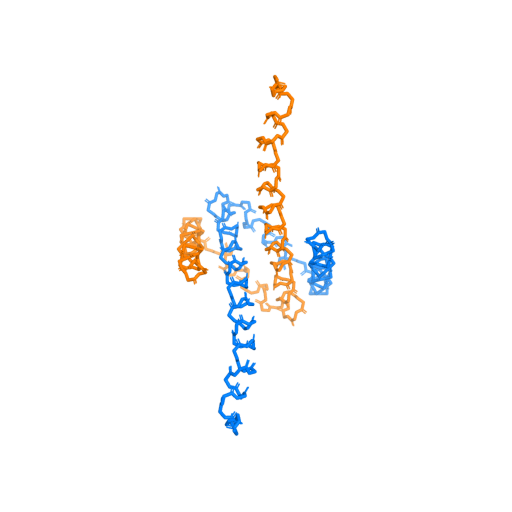 95.69 40 MET B C 1
ATOM 974 O O . MET B 1 40 ? 10.578 -10.211 -0.743 1 95.69 40 MET B O 1
ATOM 978 N N . PRO B 1 41 ? 9.5 -8.891 -2.131 1 95.12 41 PRO B N 1
ATOM 979 C CA . PRO B 1 41 ? 10.102 -9.609 -3.256 1 95.12 41 PRO B CA 1
ATOM 980 C C . PRO B 1 41 ? 11.617 -9.406 -3.342 1 95.12 41 PRO B C 1
ATOM 982 O O . PRO B 1 41 ? 12.328 -10.258 -3.881 1 95.12 41 PRO B O 1
ATOM 985 N N . PHE B 1 42 ? 12.148 -8.266 -2.752 1 97.12 42 PHE B N 1
ATOM 986 C CA . PHE B 1 42 ? 13.586 -8.023 -2.758 1 97.12 42 PHE B CA 1
ATOM 987 C C . PHE B 1 42 ? 14.289 -8.914 -1.742 1 97.12 42 PHE B C 1
ATOM 989 O O . PHE B 1 42 ? 15.305 -9.531 -2.051 1 97.12 42 PHE B O 1
ATOM 996 N N . SER B 1 43 ? 13.758 -9.016 -0.575 1 96.19 43 SER B N 1
ATOM 997 C CA . SER B 1 43 ? 14.406 -9.703 0.534 1 96.19 43 SER B CA 1
ATOM 998 C C . SER B 1 43 ? 14.188 -11.211 0.455 1 96.19 43 SER B C 1
ATOM 1000 O O . SER B 1 43 ? 15.102 -11.992 0.729 1 96.19 43 SER B O 1
ATOM 1002 N N . SER B 1 44 ? 13.07 -11.648 0.131 1 96.38 44 SER B N 1
ATOM 1003 C CA . SER B 1 44 ? 12.742 -13.07 0.13 1 96.38 44 SER B CA 1
ATOM 1004 C C . SER B 1 44 ? 11.75 -13.414 -0.974 1 96.38 44 SER B C 1
ATOM 1006 O O . SER B 1 44 ? 10.578 -13.695 -0.698 1 96.38 44 SER B O 1
ATOM 1008 N N . PRO B 1 45 ? 12.344 -13.594 -2.178 1 96.44 45 PRO B N 1
ATOM 1009 C CA . PRO B 1 45 ? 11.461 -13.883 -3.314 1 96.44 45 PRO B CA 1
ATOM 1010 C C . PRO B 1 45 ? 10.742 -15.219 -3.182 1 96.44 45 PRO B C 1
ATOM 1012 O O . PRO B 1 45 ? 9.586 -15.344 -3.6 1 96.44 45 PRO B O 1
ATOM 1015 N N . GLU B 1 46 ? 11.266 -16.094 -2.596 1 96.06 46 GLU B N 1
ATOM 1016 C CA . GLU B 1 46 ? 10.648 -17.406 -2.426 1 96.06 46 GLU B CA 1
ATOM 1017 C C . GLU B 1 46 ? 9.414 -17.328 -1.536 1 96.06 46 GLU B C 1
ATOM 1019 O O . GLU B 1 46 ? 8.367 -17.906 -1.856 1 96.06 46 GLU B O 1
ATOM 1024 N N . ARG B 1 47 ? 9.656 -16.688 -0.445 1 95.5 47 ARG B N 1
ATOM 1025 C CA . ARG B 1 47 ? 8.531 -16.531 0.472 1 95.5 47 ARG B CA 1
ATOM 1026 C C . ARG B 1 47 ? 7.402 -15.734 -0.179 1 95.5 47 ARG B C 1
ATOM 1028 O O . ARG B 1 47 ? 6.227 -16.062 -0.004 1 95.5 47 ARG B O 1
ATOM 1035 N N . TRP B 1 48 ? 7.738 -14.727 -0.895 1 96 48 TRP B N 1
ATOM 1036 C CA . TRP B 1 48 ? 6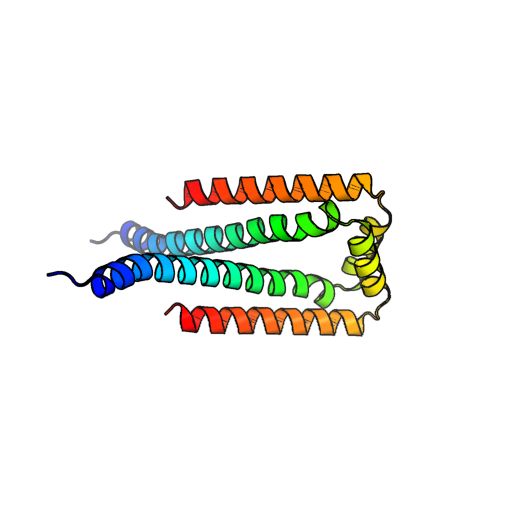.75 -13.922 -1.605 1 96 48 TRP B CA 1
ATOM 1037 C C . TRP B 1 48 ? 5.973 -14.773 -2.604 1 96 48 TRP B C 1
ATOM 1039 O O . TRP B 1 48 ? 4.738 -14.742 -2.625 1 96 48 TRP B O 1
ATOM 1049 N N . LYS B 1 49 ? 6.602 -15.531 -3.357 1 97.25 49 LYS B N 1
ATOM 1050 C CA . LYS B 1 49 ? 5.969 -16.391 -4.348 1 97.25 49 LYS B CA 1
ATOM 1051 C C . LYS B 1 49 ? 5.043 -17.406 -3.684 1 97.25 49 LYS B C 1
ATOM 1053 O O . LYS B 1 49 ? 3.943 -17.672 -4.172 1 97.25 49 LYS B O 1
ATOM 1058 N N . ARG B 1 50 ? 5.52 -17.922 -2.639 1 96.12 50 ARG B N 1
ATOM 1059 C CA . ARG B 1 50 ? 4.719 -18.906 -1.922 1 96.12 50 ARG B CA 1
ATOM 1060 C C . ARG B 1 50 ? 3.414 -18.297 -1.42 1 96.12 50 ARG B C 1
ATOM 1062 O O . ARG B 1 50 ? 2.359 -18.922 -1.491 1 96.12 50 ARG B O 1
ATOM 1069 N N . LEU B 1 51 ? 3.545 -17.125 -0.908 1 95.38 51 LEU B N 1
ATOM 1070 C CA . LEU B 1 51 ? 2.352 -16.438 -0.435 1 95.38 51 LEU B CA 1
ATOM 1071 C C . LEU B 1 51 ? 1.398 -16.156 -1.59 1 95.38 51 LEU B C 1
ATOM 1073 O O . LEU B 1 51 ? 0.186 -16.344 -1.464 1 95.38 51 LEU B O 1
ATOM 1077 N N . LEU B 1 52 ? 1.94 -15.75 -2.723 1 96.25 52 LEU B N 1
ATOM 1078 C CA . LEU B 1 52 ? 1.122 -15.438 -3.889 1 96.25 52 LEU B CA 1
ATOM 1079 C C . LEU B 1 52 ? 0.43 -16.688 -4.418 1 96.25 52 LEU B C 1
ATOM 1081 O O . LEU B 1 52 ? -0.735 -16.641 -4.82 1 96.25 52 LEU B O 1
ATOM 1085 N N . CYS B 1 53 ? 1.102 -17.719 -4.391 1 96.06 53 CYS B N 1
ATOM 1086 C CA . CYS B 1 53 ? 0.542 -18.984 -4.859 1 96.06 53 CYS B CA 1
ATOM 1087 C C . CYS B 1 53 ? -0.627 -19.422 -3.984 1 96.06 53 CYS B C 1
ATOM 1089 O O . CYS B 1 53 ? -1.634 -19.922 -4.492 1 96.06 53 CYS B O 1
ATOM 1091 N N . LYS B 1 54 ? -0.41 -19.219 -2.709 1 96.5 54 LYS B N 1
ATOM 1092 C CA . LYS B 1 54 ? -1.49 -19.562 -1.794 1 96.5 54 LYS B CA 1
ATOM 1093 C C . LYS B 1 54 ? -2.732 -18.719 -2.051 1 96.5 54 LYS B C 1
ATOM 1095 O O . LYS B 1 54 ? -3.859 -19.219 -1.949 1 96.5 54 LYS B O 1
ATOM 1100 N N . ILE B 1 55 ? -2.553 -17.547 -2.412 1 96.06 55 ILE B N 1
ATOM 1101 C CA . ILE B 1 55 ? -3.658 -16.641 -2.68 1 96.06 55 ILE B CA 1
ATOM 1102 C C . ILE B 1 55 ? -4.367 -17.047 -3.969 1 96.06 55 ILE B C 1
ATOM 1104 O O . ILE B 1 55 ? -5.598 -17.094 -4.02 1 96.06 55 ILE B O 1
ATOM 1108 N N . VAL B 1 56 ? -3.627 -17.375 -4.977 1 95.62 56 VAL B N 1
ATOM 1109 C CA . VAL B 1 56 ? -4.164 -17.688 -6.293 1 95.62 56 VAL B CA 1
ATOM 1110 C C . VAL B 1 56 ? -4.992 -18.969 -6.211 1 95.62 56 VAL B C 1
ATOM 1112 O O . VAL B 1 56 ? -5.918 -19.172 -6.996 1 95.62 56 VAL B O 1
ATOM 1115 N N . GLU B 1 57 ? -4.691 -19.766 -5.285 1 95.94 57 GLU B N 1
ATOM 1116 C CA . GLU B 1 57 ? -5.371 -21.047 -5.145 1 95.94 57 GLU B CA 1
ATOM 1117 C C . GLU B 1 57 ? -6.754 -20.875 -4.52 1 95.94 57 GLU B C 1
ATOM 1119 O O . GLU B 1 57 ? -7.574 -21.797 -4.562 1 95.94 57 GLU B O 1
ATOM 1124 N N . LYS B 1 58 ? -7.02 -19.766 -3.943 1 96.31 58 LYS B N 1
ATOM 1125 C CA . LYS B 1 58 ? -8.273 -19.531 -3.24 1 96.31 58 LYS B CA 1
ATOM 1126 C C . LYS B 1 58 ? -9.414 -19.266 -4.223 1 96.31 58 LYS B C 1
ATOM 1128 O O . LYS B 1 58 ? -9.188 -18.797 -5.34 1 96.31 58 LYS B O 1
ATOM 1133 N N . GLU B 1 59 ? -10.609 -19.578 -3.805 1 97.19 59 GLU B N 1
ATOM 1134 C CA . GLU B 1 59 ? -11.789 -19.328 -4.633 1 97.19 59 GLU B CA 1
ATOM 1135 C C . GLU B 1 59 ? -12.055 -17.828 -4.793 1 97.19 59 GLU B C 1
ATOM 1137 O O . GLU B 1 59 ? -11.695 -17.047 -3.92 1 97.19 59 GLU B O 1
ATOM 1142 N N . ASP B 1 60 ? -12.734 -17.531 -5.91 1 97.06 60 ASP B N 1
ATOM 1143 C CA . ASP B 1 60 ? -13.008 -16.141 -6.219 1 97.06 60 ASP B CA 1
ATOM 1144 C C . ASP B 1 60 ? -13.812 -15.469 -5.105 1 97.06 60 ASP B C 1
ATOM 1146 O O . ASP B 1 60 ? -13.586 -14.305 -4.785 1 97.06 60 ASP B O 1
ATOM 1150 N N . VAL B 1 61 ? -14.727 -16.188 -4.594 1 97.06 61 VAL B N 1
ATOM 1151 C CA . VAL B 1 61 ? -15.586 -15.648 -3.545 1 97.06 61 VAL B CA 1
ATOM 1152 C C . VAL B 1 61 ? -14.742 -15.289 -2.322 1 97.06 61 VAL B C 1
ATOM 1154 O O . VAL B 1 61 ? -14.969 -14.258 -1.692 1 97.06 61 VAL B O 1
ATOM 1157 N N . VAL B 1 62 ? -13.781 -16.125 -1.975 1 97.12 62 VAL B N 1
ATOM 1158 C CA . VAL B 1 62 ? -12.898 -15.898 -0.837 1 97.12 62 VAL B CA 1
ATOM 1159 C C . VAL B 1 62 ? -12.078 -14.625 -1.064 1 97.12 62 VAL B C 1
ATOM 1161 O O . VAL B 1 62 ? -11.914 -13.82 -0.148 1 97.12 62 VAL B O 1
ATOM 1164 N N . LEU B 1 63 ? -11.609 -14.43 -2.26 1 97.69 63 LEU B N 1
ATOM 1165 C CA . LEU B 1 63 ? -10.805 -13.266 -2.598 1 97.69 63 LEU B CA 1
ATOM 1166 C C . LEU B 1 63 ? -11.633 -11.984 -2.516 1 97.69 63 LEU B C 1
ATOM 1168 O O . LEU B 1 63 ? -11.156 -10.961 -2.029 1 97.69 63 LEU B O 1
ATOM 1172 N N . ARG B 1 64 ? -12.836 -12.047 -2.979 1 97.94 64 ARG B N 1
ATOM 1173 C CA . ARG B 1 64 ? -13.719 -10.891 -2.893 1 97.94 64 ARG B CA 1
ATOM 1174 C C . ARG B 1 64 ? -14.008 -10.523 -1.44 1 97.94 64 ARG B C 1
ATOM 1176 O O . ARG B 1 64 ? -14.016 -9.344 -1.081 1 97.94 64 ARG B O 1
ATOM 1183 N N . ILE B 1 65 ? -14.266 -11.516 -0.64 1 97.75 65 ILE B N 1
ATOM 1184 C CA . ILE B 1 65 ? -14.523 -11.273 0.776 1 97.75 65 ILE B CA 1
ATOM 1185 C C . ILE B 1 65 ? -13.273 -10.711 1.442 1 97.75 65 ILE B C 1
ATOM 1187 O O . ILE B 1 65 ?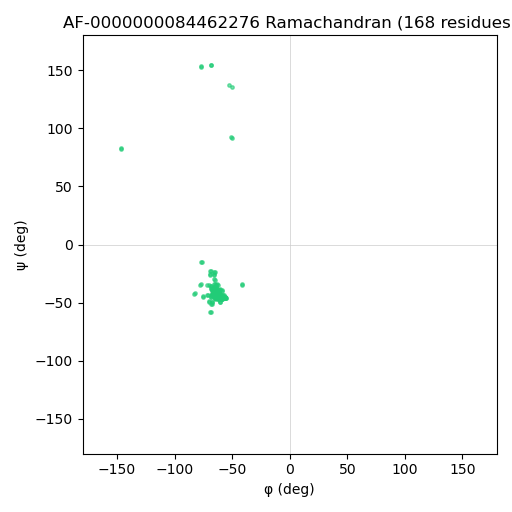 -13.359 -9.766 2.234 1 97.75 65 ILE B O 1
ATOM 1191 N N . ALA B 1 66 ? -12.094 -11.328 1.17 1 97.31 66 ALA B N 1
ATOM 1192 C CA . ALA B 1 66 ? -10.828 -10.836 1.704 1 97.31 66 ALA B CA 1
ATOM 1193 C C . ALA B 1 66 ? -10.594 -9.383 1.31 1 97.31 66 ALA B C 1
ATOM 1195 O O . ALA B 1 66 ? -10.164 -8.57 2.133 1 97.31 66 ALA B O 1
ATOM 1196 N N . GLY B 1 67 ? -10.852 -9.109 -0.014 1 97.38 67 GLY B N 1
ATOM 1197 C CA . GLY B 1 67 ? -10.75 -7.73 -0.469 1 97.38 67 GLY B CA 1
ATOM 1198 C C . GLY B 1 67 ? -11.68 -6.789 0.27 1 97.38 67 GLY B C 1
ATOM 1199 O O . GLY B 1 67 ? -11.273 -5.703 0.682 1 97.38 67 GLY B O 1
ATOM 1200 N N . PHE B 1 68 ? -12.898 -7.129 0.442 1 97.94 68 PHE B N 1
ATOM 1201 C CA . PHE B 1 68 ? -13.906 -6.336 1.136 1 97.94 68 PHE B CA 1
ATOM 1202 C C . PHE B 1 68 ? -13.5 -6.09 2.584 1 97.94 68 PHE B C 1
ATOM 1204 O O . PHE B 1 68 ? -13.57 -4.961 3.07 1 97.94 68 PHE B O 1
ATOM 1211 N N . ILE B 1 69 ? -13.109 -7.184 3.279 1 98 69 ILE B N 1
ATOM 1212 C CA . ILE B 1 69 ? -12.656 -7.074 4.664 1 98 69 ILE B CA 1
ATOM 1213 C C . ILE B 1 69 ? -11.469 -6.125 4.746 1 98 69 ILE B C 1
ATOM 1215 O O . ILE B 1 69 ? -11.391 -5.289 5.652 1 98 69 ILE B O 1
ATOM 1219 N N . SER B 1 70 ? -10.547 -6.344 3.803 1 97.12 70 SER B N 1
ATOM 1220 C CA . SER B 1 70 ? -9.383 -5.469 3.764 1 97.12 70 SER B CA 1
ATOM 1221 C C . SER B 1 70 ? -9.789 -4.004 3.643 1 97.12 70 SER B C 1
ATOM 1223 O O . SER B 1 70 ? -9.242 -3.143 4.336 1 97.12 70 SER B O 1
ATOM 1225 N N . MET B 1 71 ? -10.727 -3.643 2.762 1 97.56 71 MET B N 1
ATOM 1226 C CA . MET B 1 71 ? -11.219 -2.279 2.58 1 97.56 71 MET B CA 1
ATOM 1227 C C . MET B 1 71 ? -11.852 -1.757 3.863 1 97.56 71 MET B C 1
ATOM 1229 O O . MET B 1 71 ? -11.625 -0.609 4.254 1 97.56 71 MET B O 1
ATOM 1233 N N . LEU B 1 72 ? -12.625 -2.6 4.508 1 97.81 72 LEU B N 1
ATOM 1234 C CA . LEU B 1 72 ? -13.281 -2.219 5.75 1 97.81 72 LEU B CA 1
ATOM 1235 C C . LEU B 1 72 ? -12.258 -1.914 6.84 1 97.81 72 LEU B C 1
ATOM 1237 O O . LEU B 1 72 ? -12.391 -0.922 7.559 1 97.81 72 LEU B O 1
ATOM 1241 N N . VAL B 1 73 ? -11.289 -2.766 6.969 1 97.44 73 VAL B N 1
ATOM 1242 C CA . VAL B 1 73 ? -10.219 -2.561 7.941 1 97.44 73 VAL B CA 1
ATOM 1243 C C . VAL B 1 73 ? -9.508 -1.244 7.652 1 97.44 73 VAL B C 1
ATOM 1245 O O . VAL B 1 73 ? -9.227 -0.464 8.57 1 97.44 73 VAL B O 1
ATOM 1248 N N . GLY B 1 74 ? -9.156 -0.998 6.371 1 97 74 GLY B N 1
ATOM 1249 C CA . GLY B 1 74 ? -8.523 0.245 5.965 1 97 74 GLY B CA 1
ATOM 1250 C C . GLY B 1 74 ? -9.32 1.477 6.34 1 97 74 GLY B C 1
ATOM 1251 O O . GLY B 1 74 ? -8.789 2.418 6.93 1 97 74 GLY B O 1
ATOM 1252 N N . VAL B 1 75 ? -10.578 1.479 6.109 1 95.75 75 VAL B N 1
ATOM 1253 C CA . VAL B 1 75 ? -11.453 2.609 6.395 1 95.75 75 VAL B CA 1
ATOM 1254 C C . VAL B 1 75 ? -11.57 2.805 7.906 1 95.75 75 VAL B C 1
ATOM 1256 O O . VAL B 1 75 ? -11.531 3.936 8.398 1 95.75 75 VAL B O 1
ATOM 1259 N N . THR B 1 76 ? -11.734 1.703 8.602 1 96.75 76 THR B N 1
ATOM 1260 C CA . THR B 1 76 ? -11.828 1.763 10.055 1 96.75 76 THR B CA 1
ATOM 1261 C C . THR B 1 76 ? -10.555 2.352 10.656 1 96.75 76 THR B C 1
ATOM 1263 O O . THR B 1 76 ? -10.617 3.223 11.523 1 96.75 76 THR B O 1
ATOM 1266 N N . LEU B 1 77 ? -9.43 1.902 10.188 1 95.69 77 LEU B N 1
ATOM 1267 C CA . LEU B 1 77 ? -8.141 2.41 10.656 1 95.69 77 LEU B CA 1
ATOM 1268 C C . LEU B 1 77 ? -8.008 3.898 10.359 1 95.69 77 LEU B C 1
ATOM 1270 O O . LEU B 1 77 ? -7.512 4.66 11.195 1 95.69 77 LEU B O 1
ATOM 1274 N N . LEU B 1 78 ? -8.383 4.305 9.164 1 92.31 78 LEU B N 1
ATOM 1275 C CA . LEU B 1 78 ? -8.312 5.707 8.773 1 92.31 78 LEU B CA 1
ATOM 1276 C C . LEU B 1 78 ? -9.141 6.574 9.727 1 92.31 78 LEU B C 1
ATOM 1278 O O . LEU B 1 78 ? -8.703 7.652 10.125 1 92.31 78 LEU B O 1
ATOM 1282 N N . THR B 1 79 ? -10.336 6.137 10.086 1 93.75 79 THR B N 1
ATOM 1283 C CA . THR B 1 79 ? -11.234 6.887 10.961 1 93.75 79 THR B CA 1
ATOM 1284 C C . THR B 1 79 ? -10.656 6.988 12.367 1 93.75 79 THR B C 1
ATOM 1286 O O . THR B 1 79 ? -10.742 8.039 13.008 1 93.75 79 THR B O 1
ATOM 1289 N N . VAL B 1 80 ? -10.094 5.867 12.844 1 94 80 VAL B N 1
ATOM 1290 C CA . VAL B 1 80 ? -9.508 5.84 14.18 1 94 80 VAL B CA 1
ATOM 1291 C C . VAL B 1 80 ? -8.32 6.801 14.242 1 94 80 VAL B C 1
ATOM 1293 O O . VAL B 1 80 ? -8.188 7.566 15.195 1 94 80 VAL B O 1
ATOM 1296 N N . VAL B 1 81 ? -7.48 6.742 13.211 1 91.69 81 VAL B N 1
ATOM 1297 C CA . VAL B 1 81 ? -6.312 7.609 13.148 1 91.69 81 VAL B CA 1
ATOM 1298 C C . VAL B 1 81 ? -6.754 9.07 13.102 1 91.69 81 VAL B C 1
ATOM 1300 O O . VAL B 1 81 ? -6.141 9.93 13.734 1 91.69 81 VAL B O 1
ATOM 1303 N N . HIS B 1 82 ? -7.801 9.328 12.352 1 89.31 82 HIS B N 1
ATOM 1304 C CA . HIS B 1 82 ? -8.336 10.68 12.25 1 89.31 82 HIS B CA 1
ATOM 1305 C C . HIS B 1 82 ? -8.859 11.172 13.594 1 89.31 82 HIS B C 1
ATOM 1307 O O . HIS B 1 82 ? -8.758 12.359 13.906 1 89.31 82 HIS B O 1
ATOM 1313 N N . GLN B 1 83 ? -9.43 10.328 14.391 1 87.88 83 GLN B N 1
ATOM 1314 C CA . GLN B 1 83 ? -9.945 10.68 15.711 1 87.88 83 GLN B CA 1
ATOM 1315 C C . GLN B 1 83 ? -8.812 11.016 16.672 1 87.88 83 GLN B C 1
ATOM 1317 O O . GLN B 1 83 ? -8.961 11.891 17.531 1 87.88 83 GLN B O 1
ATOM 1322 N N . PHE B 1 84 ? -7.672 10.305 16.547 1 81.75 84 PHE B N 1
ATOM 1323 C CA . PHE B 1 84 ? -6.52 10.539 17.406 1 81.75 84 PHE B CA 1
ATOM 1324 C C . PHE B 1 84 ? -5.766 11.789 16.969 1 81.75 84 PHE B C 1
ATOM 1326 O O . PHE B 1 84 ? -5.125 12.453 17.797 1 81.75 84 PHE B O 1
ATOM 1333 N N . ALA B 1 85 ? -5.711 12.07 15.758 1 74.69 85 ALA B N 1
ATOM 1334 C CA . ALA B 1 85 ? -4.996 13.227 15.227 1 74.69 85 ALA B CA 1
ATOM 1335 C C . ALA B 1 85 ? -5.727 14.523 15.57 1 74.69 85 ALA B C 1
ATOM 1337 O O . ALA B 1 85 ? -5.121 15.594 15.594 1 74.69 85 ALA B O 1
ATOM 1338 N N . GLU B 1 86 ? -7.055 14.711 15.648 1 65.38 86 GLU B N 1
ATOM 1339 C CA . GLU B 1 86 ? -7.824 15.867 16.109 1 65.38 86 GLU B CA 1
ATOM 1340 C C . GLU B 1 86 ? -7.746 16 17.641 1 65.38 86 GLU B C 1
ATOM 1342 O O . GLU B 1 86 ? -7.656 17.109 18.156 1 65.38 86 GLU B O 1
#

Foldseek 3Di:
DCDPVNVCCVVVVVVVVVVVVVVVVVVVVVVVVVVVVCCDCVPPVPVVVVVVVVVVPDDPVVVVVVVVVVVVVVVVVVVVVVVVVD/DCDPVNVCCVVVVVVVVVVVVVVVVVVVVVVVVVVVVCCDCVPPVPVVVVVVVVVVPDDPVVVVVVVVVVVVVVVVVVVVVVVVVD